Protein AF-A0A7C5Q1Y1-F1 (afdb_monomer_lite)

Secondary structure (DSSP, 8-state):
-------PPPPPP-EEEEHHHHH------EEEE-SS--TTSPPP-TT----HHHHHHHHHHHHTT-------

Structure (mmCIF, N/CA/C/O backbone):
data_AF-A0A7C5Q1Y1-F1
#
_entry.id   AF-A0A7C5Q1Y1-F1
#
loop_
_atom_site.group_PDB
_atom_site.id
_atom_site.type_symbol
_atom_site.label_atom_id
_atom_site.label_alt_id
_atom_site.label_comp_id
_atom_site.label_asym_id
_atom_site.label_entity_id
_atom_site.label_seq_id
_atom_site.pdbx_PDB_ins_code
_atom_site.Cartn_x
_atom_site.Cartn_y
_atom_site.Cartn_z
_atom_site.occupancy
_atom_site.B_iso_or_equiv
_atom_site.auth_seq_id
_atom_site.auth_comp_id
_atom_site.auth_asym_id
_atom_site.auth_atom_id
_atom_site.pdbx_PDB_model_num
ATOM 1 N N . MET A 1 1 ? 30.159 13.142 -29.237 1.00 44.38 1 MET A N 1
ATOM 2 C CA . MET A 1 1 ? 30.112 11.715 -28.830 1.00 44.38 1 MET A CA 1
ATOM 3 C C . MET A 1 1 ? 29.325 11.730 -27.544 1.00 44.38 1 MET A C 1
ATOM 5 O O . MET A 1 1 ? 29.889 11.721 -26.461 1.00 44.38 1 MET A O 1
ATOM 9 N N . ASP A 1 2 ? 28.029 11.963 -27.703 1.00 38.50 2 ASP A N 1
ATOM 10 C CA . ASP A 1 2 ? 27.149 12.400 -26.631 1.00 38.50 2 ASP A CA 1
ATOM 11 C C . ASP A 1 2 ? 26.345 11.184 -26.207 1.00 38.50 2 ASP A C 1
ATOM 13 O O . ASP A 1 2 ? 25.566 10.630 -26.983 1.00 38.50 2 ASP A O 1
ATOM 17 N N . ALA A 1 3 ? 26.636 10.703 -25.003 1.00 49.38 3 ALA A N 1
ATOM 18 C CA . ALA A 1 3 ? 25.912 9.603 -24.406 1.00 49.38 3 ALA A CA 1
ATOM 19 C C . ALA A 1 3 ? 24.458 10.043 -24.192 1.00 49.38 3 ALA A C 1
ATOM 21 O O . ALA A 1 3 ? 24.166 10.887 -23.347 1.00 49.38 3 ALA A O 1
ATOM 22 N N . ILE A 1 4 ? 23.548 9.467 -24.972 1.00 54.91 4 ILE A N 1
ATOM 23 C CA . ILE A 1 4 ? 22.118 9.458 -24.677 1.00 54.91 4 ILE A CA 1
ATOM 24 C C . ILE A 1 4 ? 21.914 8.706 -23.360 1.00 54.91 4 ILE A C 1
ATOM 26 O O . ILE A 1 4 ? 21.883 7.477 -23.320 1.00 54.91 4 ILE A O 1
ATOM 30 N N . VAL A 1 5 ? 21.802 9.453 -22.261 1.00 57.16 5 VAL A N 1
ATOM 31 C CA . VAL A 1 5 ? 21.287 8.928 -20.995 1.00 57.16 5 VAL A CA 1
ATOM 32 C C . VAL A 1 5 ? 19.825 8.579 -21.250 1.00 57.16 5 VAL A C 1
ATOM 34 O O . VAL A 1 5 ? 18.958 9.449 -21.267 1.00 57.16 5 VAL A O 1
ATOM 37 N N . THR A 1 6 ? 19.564 7.307 -21.535 1.00 51.97 6 THR A N 1
ATOM 38 C CA . THR A 1 6 ? 18.203 6.798 -21.692 1.00 51.97 6 THR A CA 1
ATOM 39 C C . THR A 1 6 ? 17.635 6.687 -20.285 1.00 51.97 6 THR A C 1
ATOM 41 O O . THR A 1 6 ? 17.854 5.695 -19.601 1.00 51.97 6 THR A O 1
ATOM 44 N N . THR A 1 7 ? 16.994 7.743 -19.791 1.00 59.5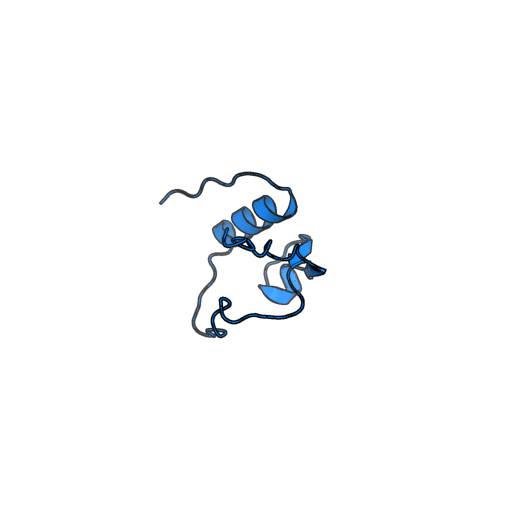3 7 THR A N 1
ATOM 45 C CA . THR A 1 7 ? 16.186 7.649 -18.574 1.00 59.53 7 THR A CA 1
ATOM 46 C C . THR A 1 7 ? 15.027 6.707 -18.881 1.00 59.53 7 THR A C 1
ATOM 48 O O . THR A 1 7 ? 14.047 7.128 -19.500 1.00 59.53 7 THR A O 1
ATOM 51 N N . GLU A 1 8 ? 15.157 5.426 -18.525 1.00 66.69 8 GLU A N 1
ATOM 52 C CA . GLU A 1 8 ? 14.035 4.492 -18.591 1.00 66.69 8 GLU A CA 1
ATOM 53 C C . GLU A 1 8 ? 12.895 5.064 -17.750 1.00 66.69 8 GLU A C 1
ATOM 55 O O . GLU A 1 8 ? 13.022 5.303 -16.548 1.00 66.69 8 GLU A O 1
ATOM 60 N N . THR A 1 9 ? 11.786 5.372 -18.415 1.00 76.06 9 THR A N 1
ATOM 61 C CA . THR A 1 9 ? 10.580 5.828 -17.733 1.00 76.06 9 THR A CA 1
ATOM 62 C C . THR A 1 9 ? 9.970 4.615 -17.051 1.00 76.06 9 THR A C 1
ATOM 64 O O . THR A 1 9 ? 9.664 3.634 -17.727 1.00 76.06 9 THR A O 1
ATOM 67 N N . ALA A 1 10 ? 9.806 4.673 -15.727 1.00 77.94 10 ALA A N 1
ATOM 68 C CA . ALA A 1 10 ? 9.152 3.599 -14.989 1.00 77.94 10 ALA A CA 1
ATOM 69 C C . ALA A 1 10 ? 7.761 3.320 -15.596 1.00 77.94 10 ALA A C 1
ATOM 71 O O . ALA A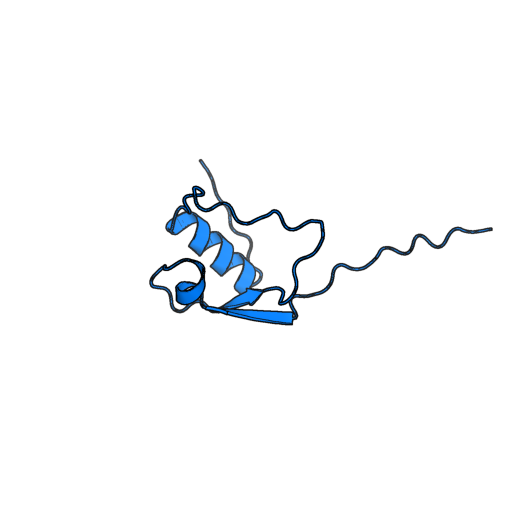 1 10 ? 7.044 4.276 -15.924 1.00 77.94 10 ALA A O 1
ATOM 72 N N . PRO A 1 11 ? 7.375 2.042 -15.773 1.00 86.62 11 PRO A N 1
ATOM 73 C CA . PRO A 1 11 ? 6.074 1.704 -16.332 1.00 86.62 11 PRO A CA 1
ATOM 74 C C . PRO A 1 11 ? 4.959 2.260 -15.444 1.00 86.62 11 PRO A C 1
ATOM 76 O O . PRO A 1 11 ? 5.119 2.387 -14.232 1.00 86.62 11 PRO A O 1
ATOM 79 N N . LEU A 1 12 ? 3.820 2.593 -16.049 1.00 91.69 12 LEU A N 1
ATOM 80 C CA . LEU A 1 12 ? 2.606 2.910 -15.299 1.00 91.69 12 LEU A CA 1
ATOM 81 C C . LEU A 1 12 ? 1.933 1.610 -14.829 1.00 91.69 12 LEU A C 1
ATOM 83 O O . LEU A 1 12 ? 2.104 0.584 -15.492 1.00 91.69 12 LEU A O 1
ATOM 87 N N . PRO A 1 13 ? 1.150 1.640 -13.734 1.00 94.19 13 PRO A N 1
ATOM 88 C CA . PRO A 1 13 ? 0.344 0.495 -13.318 1.00 94.19 13 PRO A CA 1
ATOM 89 C C . PRO A 1 13 ? -0.543 -0.002 -14.465 1.00 94.19 13 PRO A C 1
ATOM 91 O O . PRO A 1 13 ? -1.229 0.794 -15.110 1.00 94.19 13 PRO A O 1
ATOM 94 N N . ASP A 1 14 ? -0.534 -1.307 -14.710 1.00 96.25 14 ASP A N 1
ATOM 95 C CA . ASP A 1 14 ? -1.211 -1.959 -15.836 1.00 96.25 14 ASP A CA 1
ATOM 96 C C . ASP A 1 14 ? -2.451 -2.759 -15.408 1.00 96.25 14 ASP A C 1
ATOM 98 O O . ASP A 1 14 ? -3.205 -3.246 -16.251 1.00 96.25 14 ASP A O 1
ATOM 102 N N . THR A 1 15 ? -2.697 -2.874 -14.101 1.00 97.25 15 THR A N 1
ATOM 103 C CA . THR A 1 15 ? -3.864 -3.569 -13.556 1.00 97.25 15 THR A CA 1
ATOM 104 C C . THR A 1 15 ? -4.441 -2.863 -12.328 1.00 97.25 15 THR A C 1
ATOM 106 O O . THR A 1 15 ? -3.956 -1.824 -11.876 1.00 97.25 15 THR A O 1
ATOM 109 N N . THR A 1 16 ? -5.523 -3.422 -11.787 1.00 97.81 16 THR A N 1
ATOM 110 C CA . THR A 1 16 ? -6.134 -2.988 -10.530 1.00 97.81 16 THR A CA 1
ATOM 111 C C . THR A 1 16 ? -6.478 -4.183 -9.654 1.00 97.81 16 THR A C 1
ATOM 113 O O . THR A 1 16 ? -6.805 -5.256 -10.160 1.00 97.81 16 THR A O 1
ATOM 116 N N . VAL A 1 17 ? -6.437 -3.995 -8.337 1.00 97.75 17 VAL A N 1
ATOM 117 C CA . VAL A 1 17 ? -6.730 -5.046 -7.354 1.00 97.75 17 VAL A CA 1
ATOM 118 C C . VAL A 1 17 ? -7.674 -4.538 -6.273 1.00 97.75 17 VAL A C 1
ATOM 120 O O . VAL A 1 17 ? -7.652 -3.361 -5.905 1.00 97.75 17 VAL A O 1
ATOM 123 N N . LYS A 1 18 ? -8.517 -5.430 -5.747 1.00 98.12 18 LYS A N 1
ATOM 124 C CA . LYS A 1 18 ? -9.359 -5.131 -4.586 1.00 98.12 18 LYS A CA 1
ATOM 125 C C . LYS A 1 18 ? -8.522 -5.232 -3.320 1.00 98.12 18 LYS A C 1
ATOM 127 O O . LYS A 1 18 ? -7.887 -6.252 -3.070 1.00 98.12 18 LYS A O 1
ATOM 132 N N . VAL A 1 19 ? -8.592 -4.207 -2.476 1.00 97.44 19 VAL A N 1
ATOM 133 C CA . VAL A 1 19 ? -7.864 -4.187 -1.196 1.00 97.44 19 VAL A CA 1
ATOM 134 C C . VAL A 1 19 ? -8.299 -5.333 -0.285 1.00 97.44 19 VAL A C 1
ATOM 136 O O . VAL A 1 19 ? -7.466 -5.920 0.401 1.00 97.44 19 VAL A O 1
ATOM 139 N N . LYS A 1 20 ? -9.586 -5.688 -0.319 1.00 97.56 20 LYS A N 1
ATOM 140 C CA . LYS A 1 20 ? -10.136 -6.810 0.443 1.00 97.56 20 LYS A CA 1
ATOM 141 C C . LYS A 1 20 ? -9.488 -8.148 0.097 1.00 97.56 20 LYS A C 1
ATOM 143 O O . LYS A 1 20 ? -9.241 -8.936 1.001 1.00 97.56 20 LYS A O 1
ATOM 148 N N . ASP A 1 21 ? -9.188 -8.377 -1.177 1.00 96.94 21 ASP A N 1
ATOM 149 C CA . ASP A 1 21 ? -8.660 -9.660 -1.645 1.00 96.94 21 ASP A CA 1
ATOM 150 C C . ASP A 1 21 ? -7.156 -9.786 -1.353 1.00 96.94 21 ASP A C 1
ATOM 152 O O . ASP A 1 21 ? -6.675 -10.881 -1.086 1.00 96.94 21 ASP A O 1
ATOM 156 N N . VAL A 1 22 ? -6.424 -8.664 -1.366 1.00 95.00 22 VAL A N 1
ATOM 157 C CA . VAL A 1 22 ? -4.963 -8.641 -1.165 1.00 95.00 22 VAL A CA 1
ATOM 158 C C . VAL A 1 22 ? -4.579 -8.508 0.309 1.00 95.00 22 VAL A C 1
ATOM 160 O O . VAL A 1 22 ? -3.702 -9.217 0.785 1.00 95.00 22 VAL A O 1
ATOM 163 N N . PHE A 1 23 ? -5.230 -7.602 1.042 1.00 93.88 23 PHE A N 1
ATOM 164 C CA . PHE A 1 23 ? -4.871 -7.272 2.427 1.00 93.88 23 PHE A CA 1
ATOM 165 C C . PHE A 1 23 ? -5.874 -7.807 3.459 1.00 93.88 23 PHE A C 1
ATOM 167 O O . PHE A 1 23 ? -5.674 -7.633 4.657 1.00 93.88 23 PHE A O 1
ATOM 174 N N . GLY A 1 24 ? -6.995 -8.399 3.029 1.00 95.44 24 GLY A N 1
ATOM 175 C CA . GLY A 1 24 ? -8.032 -8.911 3.935 1.00 95.44 24 GLY A CA 1
ATOM 176 C C . GLY A 1 24 ? -8.847 -7.828 4.653 1.00 95.44 24 GLY A C 1
ATOM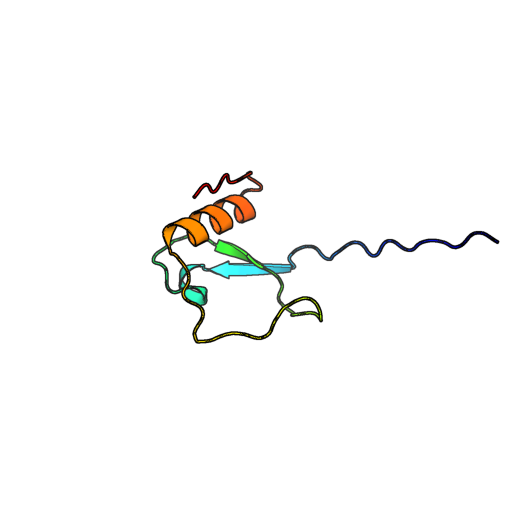 177 O O . GLY A 1 24 ? -9.691 -8.136 5.496 1.00 95.44 24 GLY A O 1
ATOM 178 N N . PHE A 1 25 ? -8.625 -6.548 4.348 1.00 97.12 25 PHE A N 1
ATOM 179 C CA . PHE A 1 25 ? -9.353 -5.455 4.983 1.00 97.12 25 PHE A CA 1
ATOM 180 C C . PHE A 1 25 ? -10.742 -5.302 4.379 1.00 97.12 25 PHE A C 1
ATOM 182 O O . PHE A 1 25 ? -10.889 -5.207 3.162 1.00 97.12 25 PHE A O 1
ATOM 189 N N . ASP A 1 26 ? -11.763 -5.188 5.228 1.00 95.44 26 ASP A N 1
ATOM 190 C CA . ASP A 1 26 ? -13.101 -4.853 4.749 1.00 95.44 26 ASP A CA 1
ATOM 191 C C . ASP A 1 26 ? -13.117 -3.411 4.220 1.00 95.44 26 ASP A C 1
ATOM 193 O O . ASP A 1 26 ? -13.105 -2.434 4.975 1.00 95.44 26 ASP A O 1
ATOM 197 N N . SER A 1 27 ? -13.011 -3.304 2.897 1.00 95.50 27 SER A N 1
ATOM 198 C CA . SER A 1 27 ? -12.870 -2.072 2.137 1.00 95.50 27 SER A CA 1
ATOM 199 C C . SER A 1 27 ? -13.367 -2.302 0.715 1.00 95.50 27 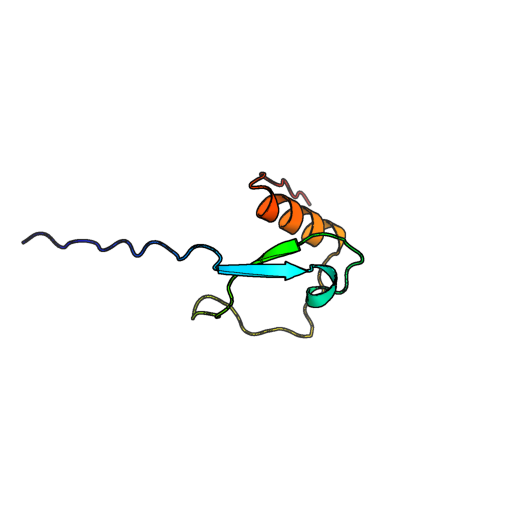SER A C 1
ATOM 201 O O . SER A 1 27 ? -13.088 -3.334 0.104 1.00 95.50 27 SER A O 1
ATOM 203 N N . ASN A 1 28 ? -14.060 -1.305 0.169 1.00 96.06 28 ASN A N 1
ATOM 204 C CA . ASN A 1 28 ? -14.508 -1.300 -1.225 1.00 96.06 28 ASN A CA 1
ATOM 205 C C . ASN A 1 28 ? -13.471 -0.672 -2.173 1.00 96.06 28 ASN A C 1
ATOM 207 O O . ASN A 1 28 ? -13.780 -0.416 -3.335 1.00 96.06 28 ASN A O 1
ATOM 211 N N . LEU A 1 29 ? -12.258 -0.382 -1.685 1.00 96.88 29 LEU A N 1
ATOM 212 C CA . LEU A 1 29 ? -11.205 0.213 -2.500 1.00 96.88 29 LEU A CA 1
ATOM 213 C C . LEU A 1 29 ? -10.702 -0.769 -3.563 1.00 96.88 29 LEU A C 1
ATOM 215 O O . LEU A 1 29 ? -10.381 -1.927 -3.281 1.00 96.88 29 LEU A O 1
ATOM 219 N N . VAL A 1 30 ? -10.578 -0.239 -4.776 1.00 97.88 30 VAL A N 1
ATOM 220 C CA . VAL A 1 30 ? -9.862 -0.841 -5.897 1.00 97.88 30 VAL A CA 1
ATOM 221 C C . VAL A 1 30 ? -8.700 0.085 -6.217 1.00 97.88 30 VAL A C 1
ATOM 223 O O . VAL A 1 30 ? -8.907 1.281 -6.421 1.00 97.88 30 VAL A O 1
ATOM 226 N N . VAL A 1 31 ? -7.484 -0.450 -6.211 1.00 97.62 31 VAL A N 1
ATOM 227 C CA . VAL A 1 31 ? -6.255 0.342 -6.340 1.00 97.62 31 VAL A CA 1
ATOM 228 C C . VAL A 1 31 ? -5.472 -0.077 -7.582 1.00 97.62 31 VAL A C 1
ATOM 230 O O . VAL A 1 31 ? -5.501 -1.263 -7.923 1.00 97.62 31 VAL A O 1
ATOM 233 N N . PRO A 1 32 ? -4.777 0.852 -8.266 1.00 97.38 32 PRO A N 1
ATOM 234 C CA . PRO A 1 32 ? -3.838 0.496 -9.324 1.00 97.38 32 PRO A CA 1
ATOM 235 C C . PRO A 1 32 ? -2.747 -0.445 -8.799 1.00 97.38 32 PRO A C 1
ATOM 237 O O . PRO A 1 32 ? -2.355 -0.361 -7.636 1.00 97.38 32 PRO A O 1
ATOM 240 N N . ALA A 1 33 ? -2.256 -1.337 -9.648 1.00 96.00 33 ALA A N 1
ATOM 241 C CA . ALA A 1 33 ? -1.185 -2.273 -9.330 1.00 96.00 33 ALA A CA 1
ATOM 242 C C . ALA A 1 33 ? -0.417 -2.664 -10.600 1.00 96.00 33 ALA A C 1
ATOM 244 O O . ALA A 1 33 ? -0.844 -2.353 -11.714 1.00 96.00 33 ALA A O 1
ATOM 245 N N . TYR A 1 34 ? 0.706 -3.353 -10.409 1.00 94.94 34 TYR A N 1
ATOM 246 C CA . TYR A 1 34 ? 1.488 -3.952 -11.486 1.00 94.94 34 TYR A CA 1
ATOM 247 C C . TYR A 1 34 ? 1.208 -5.453 -11.554 1.00 94.94 34 TYR A C 1
ATOM 249 O O . TYR A 1 34 ? 1.176 -6.114 -10.516 1.00 94.94 34 TYR A O 1
ATOM 257 N N . SER A 1 35 ? 0.996 -5.995 -12.752 1.00 94.94 35 SER A N 1
ATOM 258 C CA . SER A 1 35 ? 0.718 -7.425 -12.946 1.00 94.94 35 SER A CA 1
ATOM 259 C C . SER A 1 35 ? 1.966 -8.309 -12.840 1.00 94.94 35 SER A C 1
ATOM 261 O O . SER A 1 35 ? 1.853 -9.504 -12.563 1.00 94.94 35 SER A O 1
ATOM 263 N N . VAL A 1 36 ? 3.151 -7.724 -13.036 1.00 94.06 36 VAL A N 1
ATOM 264 C CA . VAL A 1 36 ? 4.446 -8.413 -13.037 1.00 94.06 36 VAL A CA 1
ATOM 265 C C . VAL A 1 36 ? 5.400 -7.714 -12.069 1.00 94.06 36 VAL A C 1
ATOM 267 O O . VAL A 1 36 ? 5.570 -6.496 -12.121 1.00 94.06 36 VAL A O 1
ATOM 270 N N . ALA A 1 37 ? 6.028 -8.492 -11.186 1.00 93.06 37 ALA A N 1
ATOM 271 C CA . ALA A 1 37 ? 7.082 -8.013 -10.296 1.00 93.06 37 ALA A CA 1
ATOM 272 C C . ALA A 1 37 ? 8.403 -7.797 -11.059 1.00 93.06 37 ALA A C 1
ATOM 274 O O . ALA A 1 37 ? 8.665 -8.455 -12.065 1.00 93.06 37 ALA A O 1
ATOM 275 N N . ASN A 1 38 ? 9.252 -6.895 -10.565 1.00 91.62 38 ASN A N 1
ATOM 276 C CA . ASN A 1 38 ? 10.599 -6.661 -11.092 1.00 91.62 38 ASN A CA 1
ATOM 277 C C . ASN A 1 38 ? 11.650 -6.809 -9.979 1.00 91.62 38 ASN A C 1
ATOM 279 O O . ASN A 1 38 ? 11.304 -7.079 -8.833 1.00 91.62 38 ASN A O 1
ATOM 283 N N . GLU A 1 39 ? 12.926 -6.605 -10.307 1.00 93.69 39 GLU A N 1
ATOM 284 C CA . GLU A 1 39 ? 14.047 -6.756 -9.364 1.00 93.69 39 GLU A CA 1
ATOM 285 C C . GLU A 1 39 ? 14.010 -5.806 -8.152 1.00 93.69 39 GLU A C 1
ATOM 287 O O . GLU A 1 39 ? 14.701 -6.046 -7.165 1.00 93.69 39 GLU A O 1
ATOM 292 N N . TYR A 1 40 ? 13.212 -4.735 -8.207 1.00 91.50 40 TYR A N 1
ATOM 293 C CA . TYR A 1 40 ? 13.051 -3.780 -7.108 1.00 91.50 40 TYR A CA 1
ATOM 294 C C . TYR A 1 40 ? 11.903 -4.146 -6.160 1.00 91.50 40 TYR A C 1
ATOM 296 O O . TYR A 1 40 ? 11.746 -3.504 -5.119 1.00 91.50 40 TYR A O 1
ATOM 304 N N . VAL A 1 41 ? 11.081 -5.140 -6.513 1.00 91.81 41 VAL A N 1
ATOM 305 C CA . VAL A 1 41 ? 10.011 -5.645 -5.650 1.00 91.81 41 VAL A CA 1
ATOM 306 C C . VAL A 1 41 ? 10.604 -6.719 -4.731 1.00 91.81 41 VAL A C 1
ATOM 308 O O . VAL A 1 41 ? 11.134 -7.705 -5.239 1.00 91.81 41 VAL A O 1
ATOM 311 N N . PRO A 1 42 ? 10.544 -6.551 -3.399 1.00 93.50 42 PRO A N 1
ATOM 312 C CA . PRO A 1 42 ? 11.032 -7.564 -2.469 1.00 93.50 42 PRO A CA 1
ATOM 313 C C . PRO A 1 42 ? 10.143 -8.815 -2.478 1.00 93.50 42 PRO A C 1
ATOM 315 O O . PRO A 1 42 ? 8.968 -8.756 -2.851 1.00 93.50 42 PRO A O 1
ATOM 318 N N . ASP A 1 43 ? 10.702 -9.929 -2.008 1.00 94.25 43 ASP A N 1
ATOM 319 C CA . ASP A 1 43 ? 9.949 -11.161 -1.771 1.00 94.25 43 ASP A CA 1
ATOM 320 C C . ASP A 1 43 ? 8.854 -10.959 -0.706 1.00 94.25 43 ASP A C 1
ATOM 322 O O . ASP A 1 43 ? 8.951 -10.083 0.160 1.00 94.25 43 ASP A O 1
ATOM 326 N N . LEU A 1 44 ? 7.798 -11.778 -0.770 1.00 91.44 44 LEU A N 1
ATOM 327 C CA . LEU A 1 44 ? 6.702 -11.735 0.198 1.00 91.44 44 LEU A CA 1
ATOM 328 C C . LEU A 1 44 ? 7.172 -12.232 1.572 1.00 91.44 44 LEU A C 1
ATOM 330 O O . LEU A 1 44 ? 7.678 -13.345 1.691 1.00 91.44 44 LEU A O 1
ATOM 334 N N . ASP A 1 45 ? 6.926 -11.424 2.602 1.00 94.50 45 ASP A N 1
ATOM 335 C CA . ASP A 1 45 ? 7.156 -11.769 4.004 1.00 94.50 45 ASP A CA 1
ATOM 336 C C . ASP A 1 45 ? 5.819 -12.094 4.689 1.00 94.50 45 ASP A C 1
ATOM 338 O O . ASP A 1 45 ? 4.953 -11.225 4.827 1.00 94.50 45 ASP A O 1
ATOM 342 N N . GLU A 1 46 ? 5.643 -13.354 5.093 1.00 92.31 46 GLU A N 1
ATOM 343 C CA . GLU A 1 46 ? 4.431 -13.835 5.769 1.00 92.31 46 GLU A CA 1
ATOM 344 C C . GLU A 1 46 ? 4.301 -13.305 7.207 1.00 92.31 46 GLU A C 1
ATOM 346 O O . GLU A 1 46 ? 3.184 -13.217 7.723 1.00 92.31 46 GLU A O 1
ATOM 351 N N . ASP A 1 47 ? 5.409 -12.903 7.838 1.00 95.81 47 ASP A N 1
ATOM 352 C CA . ASP A 1 47 ? 5.424 -12.369 9.202 1.00 95.81 47 ASP A CA 1
ATOM 353 C C . ASP A 1 47 ? 5.154 -10.850 9.236 1.00 95.81 47 ASP A C 1
ATOM 355 O O . ASP A 1 47 ? 4.961 -10.261 10.309 1.00 95.81 47 ASP A O 1
ATOM 359 N N . TYR A 1 48 ? 5.097 -10.18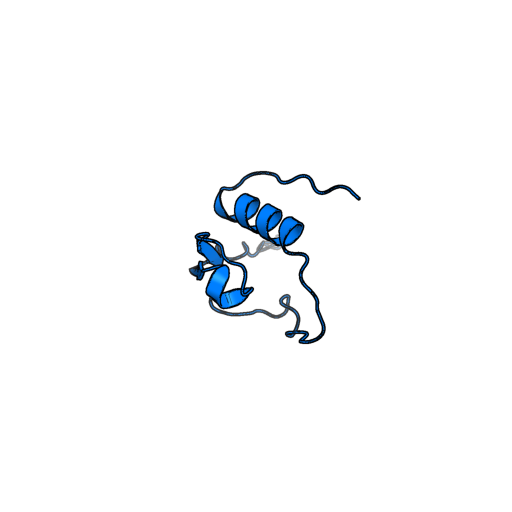7 8.073 1.00 93.69 48 TYR A N 1
ATOM 360 C CA . TYR A 1 48 ? 4.842 -8.753 7.999 1.00 93.69 48 TYR A CA 1
ATOM 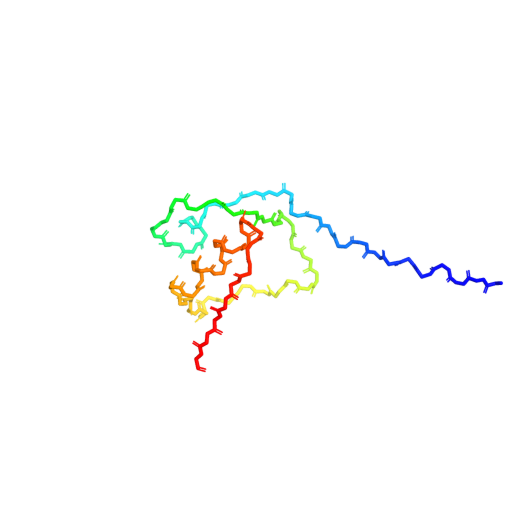361 C C . TYR A 1 48 ? 3.392 -8.409 8.364 1.00 93.69 48 TYR A C 1
ATOM 363 O O . TYR A 1 48 ? 2.434 -8.710 7.647 1.00 93.69 48 TYR A O 1
ATOM 371 N N . GLN A 1 49 ? 3.219 -7.679 9.466 1.00 93.38 49 GLN A N 1
ATOM 372 C CA . GLN A 1 49 ? 1.902 -7.260 9.933 1.00 93.38 49 GLN A CA 1
ATOM 373 C C . GLN A 1 49 ? 1.530 -5.857 9.435 1.00 93.38 49 GLN A C 1
ATOM 375 O O . GLN A 1 49 ? 2.033 -4.840 9.917 1.00 93.38 49 GLN A O 1
ATOM 380 N N . PHE A 1 50 ? 0.565 -5.782 8.518 1.00 95.12 50 PHE A N 1
ATOM 381 C CA . PHE A 1 50 ? 0.027 -4.504 8.051 1.00 95.12 50 PHE A CA 1
ATOM 382 C C . PHE A 1 50 ? -0.812 -3.799 9.126 1.00 95.12 50 PHE A C 1
ATOM 384 O O . PHE A 1 50 ? -1.786 -4.349 9.648 1.00 95.12 50 PHE A O 1
ATOM 391 N N . ASN A 1 51 ? -0.505 -2.527 9.396 1.00 96.12 51 ASN A N 1
ATOM 392 C CA . ASN A 1 51 ? -1.411 -1.661 10.145 1.00 96.12 51 ASN A CA 1
ATOM 393 C C . ASN A 1 51 ? -2.575 -1.225 9.244 1.00 96.12 51 ASN A C 1
ATOM 395 O O . ASN A 1 51 ? -2.388 -0.470 8.290 1.00 96.12 51 ASN A O 1
ATOM 399 N N . ARG A 1 52 ? -3.791 -1.659 9.583 1.00 96.00 52 ARG A N 1
ATOM 400 C CA . ARG A 1 52 ? -4.988 -1.425 8.767 1.00 96.00 52 ARG A CA 1
ATOM 401 C C . ARG A 1 52 ? -5.227 0.048 8.420 1.00 96.00 52 ARG A C 1
ATOM 403 O O . ARG A 1 52 ? -5.521 0.352 7.268 1.00 96.00 52 ARG A O 1
ATOM 410 N N . GLU A 1 53 ? -5.153 0.952 9.392 1.00 95.81 53 GLU A N 1
ATOM 411 C CA . GLU A 1 53 ? -5.496 2.365 9.184 1.00 95.81 53 GLU A CA 1
ATOM 412 C C . GLU A 1 53 ? -4.469 3.060 8.291 1.00 95.81 53 GLU A C 1
ATOM 414 O O . GLU A 1 53 ? -4.835 3.683 7.291 1.00 95.81 53 GLU A O 1
ATOM 419 N N . THR A 1 54 ? -3.184 2.872 8.594 1.00 96.44 54 THR A N 1
ATOM 420 C CA . THR A 1 54 ? -2.082 3.438 7.814 1.00 96.44 54 THR A CA 1
ATOM 421 C C . THR A 1 54 ? -2.078 2.896 6.389 1.00 96.44 54 THR A C 1
ATOM 423 O O . THR A 1 54 ? -1.980 3.668 5.434 1.00 96.44 54 THR A O 1
ATOM 426 N N . THR A 1 55 ? -2.243 1.582 6.215 1.00 97.00 55 THR A N 1
ATOM 427 C CA . THR A 1 55 ? -2.274 0.967 4.885 1.00 97.00 55 THR A CA 1
ATOM 428 C C . THR A 1 55 ? -3.455 1.482 4.064 1.00 97.00 55 THR A C 1
ATOM 430 O O . THR A 1 55 ? -3.264 1.883 2.918 1.00 97.00 55 THR A O 1
ATOM 433 N N . LEU A 1 56 ? -4.664 1.565 4.634 1.00 97.06 56 LEU A N 1
ATOM 434 C CA . LEU A 1 56 ? -5.822 2.112 3.917 1.00 97.06 56 LEU A CA 1
ATOM 435 C C . LEU A 1 56 ? -5.638 3.587 3.541 1.00 97.06 56 LEU A C 1
ATOM 437 O O . LEU A 1 56 ? -6.028 3.975 2.439 1.00 97.06 56 LEU A O 1
ATOM 441 N N . ALA A 1 57 ? -5.021 4.395 4.408 1.00 96.56 57 ALA A N 1
ATOM 442 C CA . ALA A 1 57 ? -4.728 5.792 4.107 1.00 96.56 57 ALA A CA 1
ATOM 443 C C . ALA A 1 57 ? -3.786 5.922 2.899 1.00 96.56 57 ALA A C 1
ATOM 445 O O . ALA A 1 57 ? -4.092 6.666 1.966 1.00 96.56 57 ALA A O 1
ATOM 446 N N . ILE A 1 58 ? -2.689 5.154 2.873 1.00 96.75 58 ILE A N 1
ATOM 447 C CA . ILE A 1 58 ? -1.735 5.129 1.750 1.00 96.75 58 ILE A CA 1
ATOM 448 C C . ILE A 1 58 ? -2.435 4.698 0.461 1.00 96.75 58 ILE A C 1
ATOM 450 O O . ILE A 1 58 ? -2.318 5.375 -0.560 1.00 96.75 58 ILE A O 1
ATOM 454 N N . LEU A 1 59 ? -3.189 3.599 0.512 1.00 97.25 59 LEU A N 1
ATOM 455 C CA . LEU A 1 59 ? -3.876 3.032 -0.646 1.00 97.25 59 LEU A CA 1
ATOM 456 C C . LEU A 1 59 ? -4.925 3.990 -1.227 1.00 97.25 59 LEU A C 1
ATOM 458 O O . LEU A 1 59 ? -4.998 4.151 -2.444 1.00 97.25 59 LEU A O 1
ATOM 462 N N . ALA A 1 60 ? -5.693 4.675 -0.376 1.00 96.44 60 ALA A N 1
ATOM 463 C CA . ALA A 1 60 ? -6.637 5.704 -0.809 1.00 96.44 60 ALA A CA 1
ATOM 464 C C . ALA A 1 60 ? -5.919 6.902 -1.453 1.00 96.44 60 ALA A C 1
ATOM 466 O O . ALA A 1 60 ? -6.360 7.418 -2.482 1.00 96.44 60 ALA A O 1
ATOM 467 N N . GLY A 1 61 ? -4.788 7.323 -0.878 1.00 96.88 61 GLY A N 1
ATOM 468 C CA . GLY A 1 61 ? -3.930 8.356 -1.452 1.00 96.88 61 GLY A CA 1
ATOM 469 C C . GLY A 1 61 ? -3.433 7.997 -2.844 1.00 96.88 61 GLY A C 1
ATOM 470 O O . GLY A 1 61 ? -3.601 8.770 -3.787 1.00 96.88 61 GLY A O 1
ATOM 471 N N . PHE A 1 62 ? -2.878 6.795 -2.980 1.00 95.12 62 PHE A N 1
ATOM 472 C CA . PHE A 1 62 ? -2.356 6.283 -4.238 1.00 95.12 62 PHE A CA 1
ATOM 473 C C . PHE A 1 62 ? -3.445 6.182 -5.315 1.00 95.12 62 PHE A C 1
ATOM 475 O O . PHE A 1 62 ? -3.288 6.741 -6.399 1.00 95.12 62 PHE A O 1
ATOM 482 N N . ALA A 1 63 ? -4.589 5.570 -4.996 1.00 96.06 63 ALA A N 1
ATOM 483 C CA . ALA A 1 63 ? -5.688 5.380 -5.945 1.00 96.06 63 ALA A CA 1
ATOM 484 C C . ALA A 1 63 ? -6.304 6.692 -6.460 1.00 96.06 63 ALA A C 1
ATOM 486 O O . ALA A 1 63 ? -6.844 6.734 -7.564 1.00 96.06 63 ALA A O 1
ATOM 487 N N . HIS A 1 64 ? -6.222 7.770 -5.678 1.00 95.06 64 HIS A N 1
ATOM 488 C CA . HIS A 1 64 ? -6.813 9.065 -6.021 1.00 95.06 64 HIS A CA 1
ATOM 489 C C . HIS A 1 64 ? -5.781 10.154 -6.331 1.00 95.06 64 HIS A C 1
ATOM 491 O O . HIS A 1 64 ? -6.153 11.327 -6.437 1.00 95.06 64 HIS A O 1
ATOM 497 N N . ASN A 1 65 ? -4.500 9.789 -6.470 1.00 94.69 65 ASN A N 1
ATOM 498 C CA . ASN A 1 65 ? -3.393 10.723 -6.678 1.00 94.69 65 ASN A CA 1
ATOM 499 C C . ASN A 1 65 ? -3.406 11.881 -5.654 1.00 94.69 65 ASN A C 1
ATOM 501 O O . ASN A 1 65 ? -3.322 13.067 -5.990 1.00 94.69 65 ASN A O 1
ATOM 505 N N . ARG A 1 66 ? -3.600 11.534 -4.377 1.00 96.50 66 ARG A N 1
ATOM 506 C CA . ARG A 1 66 ? -3.620 12.463 -3.243 1.00 96.50 66 ARG A CA 1
ATOM 507 C C . ARG A 1 66 ? -2.410 12.234 -2.352 1.00 96.50 66 ARG A C 1
ATOM 509 O O . ARG A 1 66 ? -2.011 11.105 -2.087 1.00 96.50 66 ARG A O 1
ATOM 516 N N . ARG A 1 67 ? -1.850 13.336 -1.851 1.00 96.69 67 ARG A N 1
ATOM 517 C CA . ARG A 1 67 ? -0.798 13.292 -0.833 1.00 96.69 67 ARG A CA 1
ATOM 518 C C . ARG A 1 67 ? -1.404 12.838 0.492 1.00 96.69 67 ARG A C 1
ATOM 520 O O . ARG A 1 67 ? -2.426 13.379 0.908 1.00 96.69 67 ARG A O 1
ATOM 527 N N . VAL A 1 68 ? -0.749 11.883 1.141 1.00 96.19 68 VAL A N 1
ATOM 528 C CA . VAL A 1 68 ? -1.113 11.369 2.465 1.00 96.19 68 VAL A CA 1
ATOM 529 C C . VAL A 1 68 ? -0.002 11.756 3.424 1.00 96.19 68 VAL A C 1
ATOM 531 O O . VAL A 1 68 ? 1.170 11.517 3.143 1.00 96.19 68 VAL A O 1
ATOM 534 N N . MET A 1 69 ? -0.370 12.382 4.536 1.00 95.25 69 MET A N 1
ATOM 535 C CA . MET A 1 69 ? 0.546 12.650 5.638 1.00 95.25 69 MET A CA 1
ATOM 536 C C . MET A 1 69 ? 0.364 11.549 6.677 1.00 95.25 69 MET A C 1
ATOM 538 O O . MET A 1 69 ? -0.749 11.330 7.147 1.00 95.25 69 MET A O 1
ATOM 542 N N . ILE A 1 70 ? 1.453 10.865 7.013 1.00 92.94 70 ILE A N 1
ATOM 543 C CA . ILE A 1 70 ? 1.514 9.915 8.123 1.00 92.94 70 ILE A CA 1
ATOM 544 C C . ILE A 1 70 ? 2.478 10.509 9.138 1.00 92.94 70 ILE A C 1
ATOM 546 O O . ILE A 1 70 ? 3.538 11.019 8.773 1.00 92.94 70 ILE A O 1
ATOM 550 N N . SER A 1 71 ? 2.091 10.496 10.403 1.00 92.25 71 SER A N 1
ATOM 551 C CA . SER A 1 71 ? 2.904 11.022 11.492 1.00 92.25 71 SER A CA 1
ATOM 552 C C . SER A 1 71 ? 2.823 10.067 12.669 1.00 92.25 71 SER A C 1
ATOM 554 O O . SER A 1 71 ? 1.762 9.502 12.934 1.00 92.25 71 SER A O 1
ATOM 556 N N . GLY A 1 72 ? 3.956 9.893 13.337 1.00 83.94 72 GLY A N 1
ATOM 557 C CA . GLY A 1 72 ? 4.162 9.027 14.488 1.00 83.94 72 GLY A CA 1
ATOM 558 C C . GLY A 1 72 ? 5.343 9.528 15.296 1.00 83.94 72 GLY A C 1
ATOM 559 O O . GLY A 1 72 ? 6.181 10.250 14.704 1.00 83.94 72 GLY A O 1
#

Radius of gyration: 15.94 Å; chains: 1; bounding box: 45×27×43 Å

Sequence (72 aa):
MDAIVTTETAPLPDTTVKVKDVFGFDSNLVVPAYSVANEYVPDLDEDYQFNRETTLAILAGFAHNRRVMISG

pLDDT: mean 89.85, std 13.91, range [38.5, 98.12]

Foldseek 3Di:
DDDPPPPPDDDFQPDWDACCVVVVDPDRDIAGHHPDDDPPDDDDDPPDDDDPVVVVQVRVCRRVVHDGDDDD